Protein AF-A0A495YY89-F1 (afdb_monomer)

Mean predicted aligned error: 6.81 Å

Solvent-accessible surface area (backbone atoms only — not comparable to full-atom values): 5654 Å² total; per-residue (Å²): 139,60,74,68,56,55,54,52,51,54,53,50,51,56,48,54,44,36,53,52,20,38,53,50,33,60,71,71,51,57,61,67,60,33,22,49,35,0,37,77,49,29,72,58,24,27,52,50,29,66,69,60,75,81,73,80,65,71,84,79,59,71,93,59,55,71,68,57,51,50,52,27,52,50,36,21,44,57,44,40,63,51,50,39,29,51,39,4,46,52,19,27,53,50,40,52,54,51,50,51,54,56,63,71,76,108

Radius of gyration: 19.32 Å; Cα contacts (8 Å, |Δi|>4): 104; chains: 1; bounding box: 48×19×64 Å

Nearest PDB structures (foldseek):
  6trc-assembly1_L  TM=3.775E-01  e=8.374E+00  Thermosynechococcus vestitus BP-1
  8vu3-assembly1_l  TM=3.290E-01  e=6.645E+00  Parathermosynechococcus lividus
  6dhz-assembly1_D-2  TM=2.533E-01  e=9.960E+00  Escherichia coli

pLDDT: mean 84.8, std 8.34, range [55.41, 92.31]

Sequence (106 aa):
MDGKQERRQLLAEHHEVRVTAEQNADADVSIVGWFVAGFALNVIGILIAYIYQPSPPIARLHDWSEEYTALYRYAYKTKIQRVQPTIAMIGCLVSLTLGIIIGCMI

Foldseek 3Di:
DDVPVVVVVVVVVLVVLLVVLLVQLVVVDDLVVLLVLLQVVPVVSLVCQQVDFDFPDPVVVPPDDPVSVVSSRVSNRVNSNPRSSVSSNVSNVVNVVVCVVVVVVD

Secondary structure (DSSP, 8-state):
--HHHHHHHHHHHHHHHHHHHHHHHHHHS-HHHHHHHHHHHTHHHHHHHHH--PPPPGGG-TT--HHHHHHHHHHHHHHHHHHHHHHHHHHHHHHHHHHHHHHH--

Structure (mmCIF, N/CA/C/O backbone):
data_AF-A0A495YY89-F1
#
_entry.id   AF-A0A495YY89-F1
#
loop_
_atom_site.group_PDB
_atom_site.id
_atom_site.type_symbol
_atom_site.label_atom_id
_atom_site.label_alt_id
_atom_site.label_comp_id
_atom_site.label_asym_id
_atom_site.label_entity_id
_atom_site.label_seq_id
_atom_site.pdbx_PDB_ins_code
_atom_site.Cartn_x
_atom_site.Cartn_y
_atom_site.Cartn_z
_atom_site.occupancy
_atom_site.B_iso_or_equiv
_atom_site.auth_seq_id
_atom_site.auth_comp_id
_atom_site.auth_asym_id
_atom_site.auth_atom_id
_atom_site.pdbx_PDB_model_num
ATOM 1 N N . MET A 1 1 ? -17.819 -8.224 38.580 1.00 55.41 1 MET A N 1
ATOM 2 C CA . MET A 1 1 ? -17.302 -8.365 37.202 1.00 55.41 1 MET A CA 1
ATOM 3 C C . MET A 1 1 ? -16.504 -7.099 36.925 1.00 55.41 1 MET A C 1
ATOM 5 O O . MET A 1 1 ? -17.105 -6.058 36.753 1.00 55.41 1 MET A O 1
ATOM 9 N N . ASP A 1 2 ? -15.288 -7.009 37.458 1.00 64.19 2 ASP A N 1
ATOM 10 C CA . ASP A 1 2 ? -13.983 -7.398 36.883 1.00 64.19 2 ASP A CA 1
ATOM 11 C C . ASP A 1 2 ? -13.536 -6.533 35.686 1.00 64.19 2 ASP A C 1
ATOM 13 O O . ASP A 1 2 ? -13.527 -6.976 34.541 1.00 64.19 2 ASP A O 1
ATOM 17 N N . GLY A 1 3 ? -13.101 -5.298 35.966 1.00 80.38 3 GLY A N 1
ATOM 18 C CA . GLY A 1 3 ? -12.537 -4.376 34.967 1.00 80.38 3 GLY A CA 1
ATOM 19 C C . GLY A 1 3 ? -11.232 -4.856 34.304 1.00 80.38 3 GLY A C 1
ATOM 20 O O . GLY A 1 3 ? -10.715 -4.208 33.394 1.00 80.38 3 GLY A O 1
ATOM 21 N N . LYS A 1 4 ? -10.658 -5.996 34.718 1.00 86.81 4 LYS A N 1
ATOM 22 C CA . LYS A 1 4 ? -9.593 -6.666 33.953 1.00 86.81 4 LYS A CA 1
ATOM 23 C C . LYS A 1 4 ? -10.154 -7.371 32.718 1.00 86.81 4 LYS A C 1
ATOM 25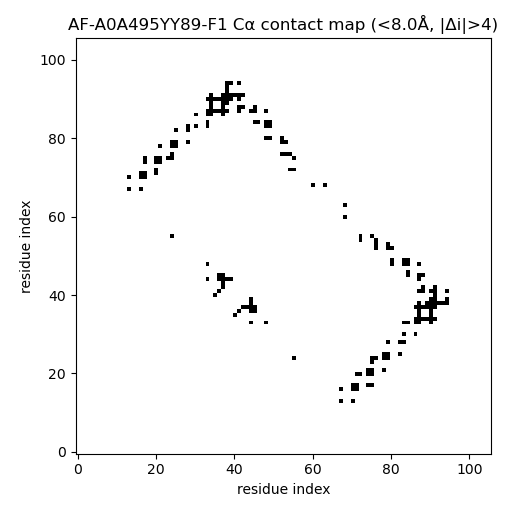 O O . LYS A 1 4 ? -9.464 -7.424 31.702 1.00 86.81 4 LYS A O 1
ATOM 30 N N . GLN A 1 5 ? -11.375 -7.890 32.807 1.00 88.31 5 GLN A N 1
ATOM 31 C CA . GLN A 1 5 ? -12.049 -8.575 31.711 1.00 88.31 5 GLN A CA 1
ATOM 32 C C . GLN A 1 5 ? -12.453 -7.589 30.610 1.00 88.31 5 GLN A C 1
ATOM 34 O O . GLN A 1 5 ? -12.177 -7.842 29.443 1.00 88.31 5 GLN A O 1
ATOM 39 N N . GLU A 1 6 ? -12.979 -6.424 30.991 1.00 87.19 6 GLU A N 1
ATOM 40 C CA . GLU A 1 6 ? -13.359 -5.352 30.061 1.00 87.19 6 GLU A CA 1
ATOM 41 C C . GLU A 1 6 ? -12.157 -4.848 29.244 1.00 87.19 6 GLU A C 1
ATOM 43 O O . GLU A 1 6 ? -12.196 -4.811 28.018 1.00 87.19 6 GLU A O 1
ATOM 48 N N . ARG A 1 7 ? -11.008 -4.593 29.890 1.00 87.19 7 ARG A N 1
ATOM 49 C CA . ARG A 1 7 ? -9.779 -4.207 29.169 1.00 87.19 7 ARG A CA 1
ATOM 50 C C . ARG A 1 7 ? -9.287 -5.270 28.194 1.00 87.19 7 ARG A C 1
ATOM 52 O O . ARG A 1 7 ? -8.728 -4.935 27.157 1.00 87.19 7 ARG A O 1
ATOM 59 N N . ARG A 1 8 ? -9.448 -6.551 28.527 1.00 90.25 8 ARG A N 1
ATOM 60 C CA . ARG A 1 8 ? -9.067 -7.647 27.625 1.00 90.25 8 ARG A CA 1
ATOM 61 C C . ARG A 1 8 ? -9.979 -7.708 26.406 1.00 90.25 8 ARG A C 1
ATOM 63 O O . ARG A 1 8 ? -9.478 -7.991 25.325 1.00 90.25 8 ARG A O 1
ATOM 70 N N . GLN A 1 9 ? -11.266 -7.416 26.583 1.00 88.00 9 GLN A N 1
ATOM 71 C CA . GLN A 1 9 ? -12.227 -7.333 25.485 1.00 88.00 9 GLN A CA 1
ATOM 72 C C . GLN A 1 9 ? -11.875 -6.176 24.545 1.00 88.00 9 GLN A C 1
ATOM 74 O O . GLN A 1 9 ? -11.686 -6.421 23.360 1.00 88.00 9 GLN A O 1
ATOM 79 N N . LEU A 1 10 ? -11.629 -4.973 25.077 1.00 86.25 10 LEU A N 1
ATOM 80 C CA . LEU A 1 10 ? -11.215 -3.812 24.274 1.00 86.25 10 LEU A CA 1
ATOM 81 C C . LEU A 1 10 ? -9.915 -4.068 23.494 1.00 86.25 10 LEU A C 1
ATOM 83 O O . LEU A 1 10 ? -9.808 -3.751 22.313 1.00 86.25 10 LEU A O 1
ATOM 87 N N . LEU A 1 11 ? -8.919 -4.689 24.135 1.00 88.81 11 LEU A N 1
ATOM 88 C CA . LEU A 1 11 ? -7.655 -5.033 23.475 1.00 88.81 11 LEU A CA 1
ATOM 89 C C . LEU A 1 11 ? -7.833 -6.065 22.353 1.00 88.81 11 LEU A C 1
ATOM 91 O O . LEU A 1 11 ? -7.170 -5.951 21.321 1.00 88.81 11 LEU A O 1
ATOM 95 N N . ALA A 1 12 ? -8.693 -7.066 22.558 1.00 88.94 12 ALA A N 1
ATOM 96 C CA . ALA A 1 12 ? -9.002 -8.060 21.535 1.00 88.94 12 ALA A CA 1
ATOM 97 C C . ALA A 1 12 ? -9.708 -7.404 20.343 1.00 88.94 12 ALA A C 1
ATOM 99 O O . ALA A 1 12 ? -9.294 -7.596 19.203 1.00 88.94 12 ALA A O 1
ATOM 100 N N . GLU A 1 13 ? -10.684 -6.542 20.612 1.00 87.50 13 GLU A N 1
ATOM 101 C CA . GLU A 1 13 ? -11.446 -5.847 19.580 1.00 87.50 13 GLU A CA 1
ATOM 102 C C . GLU A 1 13 ? -10.565 -4.895 18.759 1.00 87.50 13 GLU A C 1
ATOM 104 O O . GLU A 1 13 ? -10.566 -4.927 17.530 1.00 87.50 13 GLU A O 1
ATOM 109 N N . HIS A 1 14 ? -9.703 -4.116 19.421 1.00 88.69 14 HIS A N 1
ATOM 110 C CA . HIS A 1 14 ? -8.719 -3.267 18.743 1.00 88.69 14 HIS A CA 1
ATOM 111 C C . HIS A 1 14 ? -7.791 -4.081 17.836 1.00 88.69 14 HIS A C 1
ATOM 113 O O . HIS A 1 14 ? -7.380 -3.610 16.772 1.00 88.69 14 HIS A O 1
ATOM 119 N N . HIS A 1 15 ? -7.425 -5.295 18.252 1.00 89.06 15 HIS A N 1
ATOM 120 C CA . HIS A 1 15 ? -6.589 -6.168 17.443 1.00 89.06 15 HIS A CA 1
ATOM 121 C C . HIS A 1 15 ? -7.327 -6.649 16.189 1.00 89.06 15 HIS A C 1
ATOM 123 O O . HIS A 1 15 ? -6.778 -6.543 15.091 1.00 89.06 15 HIS A O 1
ATOM 129 N N . GLU A 1 16 ? -8.575 -7.091 16.328 1.00 89.81 16 GLU A N 1
ATOM 130 C CA . GLU A 1 16 ? -9.416 -7.533 15.210 1.00 89.81 16 GLU A CA 1
ATOM 131 C C . GLU A 1 16 ? -9.646 -6.421 14.178 1.00 89.81 16 GLU A C 1
ATOM 133 O O . GLU A 1 16 ? -9.508 -6.649 12.971 1.00 89.81 16 GLU A O 1
ATOM 138 N N . VAL A 1 17 ? -9.896 -5.191 14.641 1.00 88.88 17 VAL A N 1
ATOM 139 C CA . VAL A 1 17 ? -10.044 -4.006 13.780 1.00 88.88 17 VAL A CA 1
ATOM 140 C C . VAL A 1 17 ? -8.781 -3.769 12.957 1.00 88.88 17 VAL A C 1
ATOM 142 O O . VAL A 1 17 ? -8.857 -3.529 11.751 1.00 88.88 17 VAL A O 1
ATOM 145 N N . ARG A 1 18 ? -7.604 -3.863 13.587 1.00 90.06 18 ARG A N 1
ATOM 146 C CA . ARG A 1 18 ? -6.321 -3.683 12.897 1.00 90.06 18 ARG A CA 1
ATOM 147 C C . ARG A 1 18 ? -6.070 -4.776 11.867 1.00 90.06 18 ARG A C 1
ATOM 149 O O . ARG A 1 18 ? -5.680 -4.454 10.750 1.00 90.06 18 ARG A O 1
ATOM 156 N N . VAL A 1 19 ? -6.314 -6.039 12.213 1.00 92.00 19 VAL A N 1
ATOM 157 C CA . VAL A 1 19 ? -6.129 -7.168 11.286 1.00 92.00 19 VAL A CA 1
ATOM 158 C C . VAL A 1 19 ? -7.040 -7.015 10.069 1.00 92.00 19 VAL A C 1
ATOM 160 O O . VAL A 1 19 ? -6.571 -7.106 8.937 1.00 92.00 19 VAL A O 1
ATOM 163 N N . THR A 1 20 ? -8.313 -6.693 10.291 1.00 89.81 20 THR A N 1
ATOM 164 C CA . THR A 1 20 ? -9.288 -6.476 9.213 1.00 89.81 20 THR A CA 1
ATOM 165 C C . THR A 1 20 ? -8.887 -5.295 8.325 1.00 89.81 20 THR A C 1
ATOM 167 O O . THR A 1 20 ? -8.954 -5.380 7.098 1.00 89.81 20 THR A O 1
ATOM 170 N N . ALA A 1 21 ? -8.425 -4.194 8.927 1.00 87.69 21 ALA A N 1
ATOM 171 C CA . ALA A 1 21 ? -7.931 -3.030 8.197 1.00 87.69 21 ALA A CA 1
ATOM 172 C C . ALA A 1 21 ? -6.731 -3.371 7.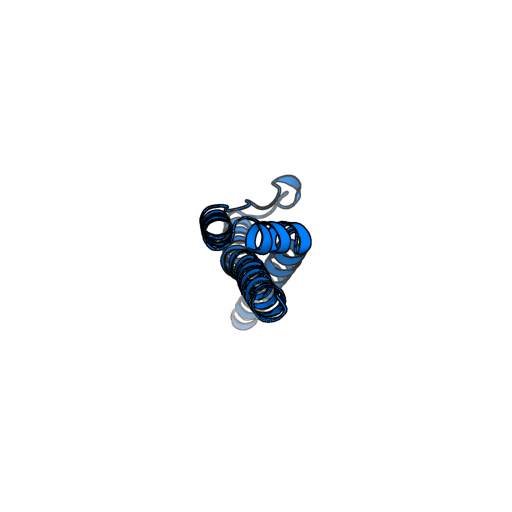309 1.00 87.69 21 ALA A C 1
ATOM 174 O O . ALA A 1 21 ? -6.677 -2.942 6.158 1.00 87.69 21 ALA A O 1
ATOM 175 N N . GLU A 1 22 ? -5.781 -4.152 7.822 1.00 90.19 22 GLU A N 1
ATOM 176 C CA . GLU A 1 22 ? -4.605 -4.574 7.064 1.00 90.19 22 GLU A CA 1
ATOM 177 C C . GLU A 1 22 ? -4.961 -5.530 5.921 1.00 90.19 22 GLU A C 1
ATOM 179 O O . GLU A 1 22 ? -4.460 -5.352 4.815 1.00 90.19 22 GLU A O 1
ATOM 184 N N . GLN A 1 23 ? -5.855 -6.493 6.151 1.00 89.75 23 GLN A N 1
ATOM 185 C CA . GLN A 1 23 ? -6.315 -7.418 5.110 1.00 89.75 23 GLN A CA 1
ATOM 186 C C . GLN A 1 23 ? -7.037 -6.689 3.976 1.00 89.75 23 GLN A C 1
ATOM 188 O O . GLN A 1 23 ? -6.781 -6.946 2.801 1.00 89.75 23 GLN A O 1
ATOM 193 N N . ASN A 1 24 ? -7.905 -5.741 4.324 1.00 87.81 24 ASN A N 1
ATOM 194 C CA . ASN A 1 24 ? -8.599 -4.923 3.338 1.00 87.81 24 ASN A CA 1
ATOM 195 C C . ASN A 1 24 ? -7.628 -4.018 2.571 1.00 87.81 24 ASN A C 1
ATOM 197 O O . ASN A 1 24 ? -7.767 -3.867 1.362 1.00 87.81 24 ASN A O 1
ATOM 201 N N . ALA A 1 25 ? -6.631 -3.448 3.251 1.00 87.06 25 ALA A N 1
ATOM 202 C CA . ALA A 1 25 ? -5.567 -2.689 2.602 1.00 87.06 25 ALA A CA 1
ATOM 203 C C . ALA A 1 25 ? -4.787 -3.546 1.599 1.00 87.06 25 ALA A C 1
ATOM 205 O O . ALA A 1 25 ? -4.541 -3.099 0.481 1.00 87.06 25 ALA A O 1
ATOM 206 N N . ASP A 1 26 ? -4.432 -4.775 1.973 1.00 86.69 26 ASP A N 1
ATOM 207 C CA . ASP A 1 26 ? -3.715 -5.699 1.093 1.00 86.69 26 ASP A CA 1
ATOM 208 C C . ASP A 1 26 ? -4.566 -6.095 -0.131 1.00 86.69 26 ASP A C 1
ATOM 210 O O . ASP A 1 26 ? -4.032 -6.202 -1.234 1.00 86.69 26 ASP A O 1
ATOM 214 N N . ALA A 1 27 ? -5.886 -6.243 0.030 1.00 86.25 27 ALA A N 1
ATOM 215 C CA . ALA A 1 27 ? -6.809 -6.541 -1.068 1.00 86.25 27 ALA A CA 1
ATOM 216 C C . ALA A 1 27 ? -7.040 -5.351 -2.018 1.00 86.25 27 ALA A C 1
ATOM 218 O O . ALA A 1 27 ? -7.194 -5.545 -3.225 1.00 86.25 27 ALA A O 1
ATOM 219 N N . ASP A 1 28 ? -7.061 -4.126 -1.490 1.00 85.94 28 ASP A N 1
ATOM 220 C CA . ASP A 1 28 ? -7.305 -2.914 -2.280 1.00 85.94 28 ASP A CA 1
ATOM 221 C C . ASP A 1 28 ? -6.044 -2.446 -3.040 1.00 85.94 28 ASP A C 1
ATOM 223 O O . ASP A 1 28 ? -6.131 -1.695 -4.016 1.00 85.94 28 ASP A O 1
ATOM 227 N N . VAL A 1 29 ? -4.847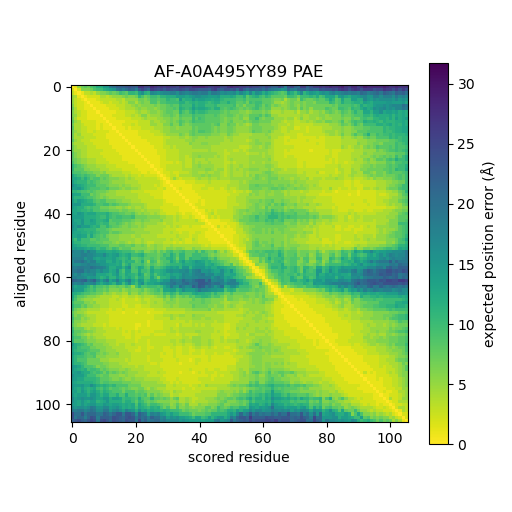 -2.880 -2.628 1.00 87.19 29 VAL A N 1
ATOM 228 C CA . VAL A 1 29 ? -3.591 -2.534 -3.306 1.00 87.19 29 VAL A CA 1
ATOM 229 C C . VAL A 1 29 ? -3.406 -3.372 -4.575 1.00 87.19 29 VAL A C 1
ATOM 231 O O . VAL A 1 29 ? -3.143 -4.571 -4.533 1.00 87.19 29 VAL A O 1
ATOM 234 N N . SER A 1 30 ? -3.423 -2.718 -5.743 1.00 89.25 30 SER A N 1
ATOM 235 C CA . SER A 1 30 ? -3.095 -3.384 -7.009 1.00 89.25 30 SER A CA 1
ATOM 236 C C . SER A 1 30 ? -1.588 -3.654 -7.120 1.00 89.25 30 SER A C 1
ATOM 238 O O . SER A 1 30 ? -0.829 -2.802 -7.592 1.00 89.25 30 SER A O 1
ATOM 240 N N . ILE A 1 31 ? -1.141 -4.847 -6.719 1.00 88.38 31 ILE A N 1
ATOM 241 C CA . ILE A 1 31 ? 0.275 -5.255 -6.796 1.00 88.38 31 ILE A CA 1
ATOM 242 C C . ILE A 1 31 ? 0.823 -5.060 -8.215 1.00 88.38 31 ILE A C 1
ATOM 244 O O . ILE A 1 31 ? 1.848 -4.412 -8.409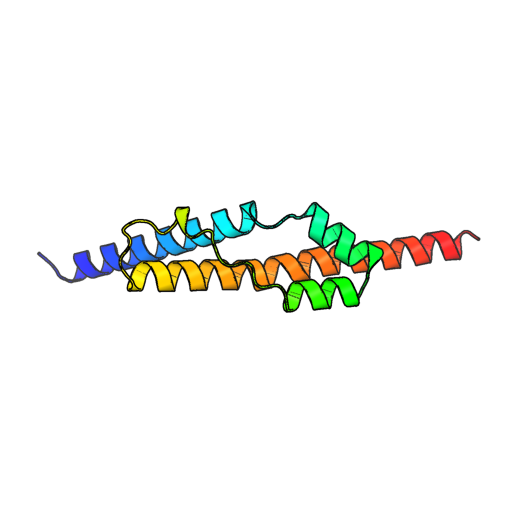 1.00 88.38 31 ILE A O 1
ATOM 248 N N . VAL A 1 32 ? 0.100 -5.557 -9.221 1.00 89.69 32 VAL A N 1
ATOM 249 C CA . VAL A 1 32 ? 0.503 -5.449 -10.631 1.00 89.69 32 VAL A CA 1
ATOM 250 C C . VAL A 1 32 ? 0.593 -3.987 -11.074 1.00 89.69 32 VAL A C 1
ATOM 252 O O . VAL A 1 32 ? 1.564 -3.604 -11.718 1.00 89.69 32 VAL A O 1
ATOM 255 N N . GLY A 1 33 ? -0.377 -3.153 -10.689 1.00 90.69 33 GLY A N 1
ATOM 256 C CA . GLY A 1 33 ? -0.392 -1.736 -11.056 1.00 90.69 33 GLY A CA 1
ATOM 257 C C . GLY A 1 33 ? 0.814 -0.977 -10.502 1.00 90.69 33 GLY A C 1
ATOM 258 O O . GLY A 1 33 ? 1.499 -0.283 -11.250 1.00 90.69 33 GLY A O 1
ATOM 259 N N . TRP A 1 34 ? 1.133 -1.162 -9.218 1.00 90.56 34 TRP A N 1
ATOM 260 C CA . TRP A 1 34 ? 2.282 -0.502 -8.590 1.00 90.56 34 TRP A CA 1
ATOM 261 C C . TRP A 1 34 ? 3.619 -1.063 -9.065 1.00 90.56 34 TRP A C 1
ATOM 263 O O . TRP A 1 34 ? 4.578 -0.306 -9.201 1.00 90.56 34 TRP A O 1
ATOM 273 N N . PHE A 1 35 ? 3.675 -2.356 -9.390 1.00 91.44 35 PHE A N 1
ATOM 274 C CA . PHE A 1 35 ? 4.852 -2.960 -10.004 1.00 91.44 35 PHE A CA 1
ATOM 275 C C . PHE A 1 35 ? 5.129 -2.337 -11.375 1.00 91.44 35 PHE A C 1
ATOM 277 O O . PHE A 1 35 ? 6.244 -1.890 -11.627 1.00 91.44 35 PHE A O 1
ATOM 284 N N . VAL A 1 36 ? 4.110 -2.241 -12.236 1.00 91.31 36 VAL A N 1
ATOM 285 C CA . VAL A 1 36 ? 4.226 -1.611 -13.561 1.00 91.31 36 VAL A CA 1
ATOM 286 C C . VAL A 1 36 ? 4.576 -0.132 -13.434 1.00 91.31 36 VAL A C 1
ATOM 288 O O . VAL A 1 36 ? 5.438 0.348 -14.167 1.00 91.31 36 VAL A O 1
ATOM 291 N N . ALA A 1 37 ? 3.969 0.585 -12.485 1.00 90.38 37 ALA A N 1
ATOM 292 C CA . ALA A 1 37 ? 4.310 1.979 -12.219 1.00 90.38 37 ALA A CA 1
ATOM 293 C C . ALA A 1 37 ? 5.795 2.128 -11.852 1.00 90.38 37 ALA A C 1
ATOM 295 O O . ALA A 1 37 ? 6.484 2.978 -12.409 1.00 90.38 37 ALA A O 1
ATOM 296 N N . GLY A 1 38 ? 6.307 1.266 -10.972 1.00 86.75 38 GLY A N 1
ATOM 297 C CA . GLY A 1 38 ? 7.724 1.207 -10.625 1.00 86.75 38 GLY A CA 1
ATOM 298 C C . GLY A 1 38 ? 8.634 0.837 -11.796 1.00 86.75 38 GLY A C 1
ATOM 299 O O . GLY A 1 38 ? 9.672 1.456 -11.987 1.00 86.75 38 GLY A O 1
ATOM 300 N N . PHE A 1 39 ? 8.236 -0.140 -12.607 1.00 90.62 39 PHE A N 1
ATOM 301 C CA . PHE A 1 39 ? 9.010 -0.627 -13.748 1.00 90.62 39 PHE A CA 1
ATOM 302 C C . PHE A 1 39 ? 9.103 0.401 -14.887 1.00 90.62 39 PHE A C 1
ATOM 304 O O . PHE A 1 39 ? 10.182 0.648 -15.420 1.00 90.62 39 PHE A O 1
ATOM 311 N N . ALA A 1 40 ? 7.981 1.022 -15.257 1.00 90.12 40 ALA A N 1
ATOM 312 C CA . ALA A 1 40 ? 7.908 1.937 -16.394 1.00 90.12 40 ALA A CA 1
ATOM 313 C C . ALA A 1 40 ? 8.326 3.371 -16.035 1.00 90.12 40 ALA A C 1
ATOM 315 O O . ALA A 1 40 ? 8.972 4.045 -16.835 1.00 90.12 40 ALA A O 1
ATOM 316 N N . LEU A 1 41 ? 7.966 3.848 -14.837 1.00 89.94 41 LEU A N 1
ATOM 317 C CA . LEU A 1 41 ? 8.227 5.225 -14.401 1.00 89.94 41 LEU A CA 1
ATOM 318 C C . LEU A 1 41 ? 9.437 5.336 -13.457 1.00 89.94 41 LEU A C 1
ATOM 320 O O . LEU A 1 41 ? 9.811 6.447 -13.074 1.00 89.94 41 LEU A O 1
ATOM 324 N N . ASN A 1 42 ? 10.065 4.216 -13.079 1.00 89.44 42 ASN A N 1
ATOM 325 C CA . ASN A 1 42 ? 11.214 4.156 -12.170 1.00 89.44 42 ASN A CA 1
ATOM 326 C C . ASN A 1 42 ? 10.959 4.956 -10.877 1.00 89.44 42 ASN A C 1
ATOM 328 O O . ASN A 1 42 ? 9.954 4.761 -10.190 1.00 89.44 42 ASN A O 1
ATOM 332 N N . VAL A 1 43 ? 11.849 5.899 -10.551 1.00 87.56 43 VAL A N 1
ATOM 333 C CA . VAL A 1 43 ? 11.778 6.736 -9.341 1.00 87.56 43 VAL A CA 1
ATOM 334 C C . VAL A 1 43 ? 10.474 7.541 -9.265 1.00 87.56 43 VAL A C 1
ATOM 336 O O . VAL A 1 43 ? 9.939 7.733 -8.175 1.00 87.56 43 VAL A O 1
ATOM 339 N N . ILE A 1 44 ? 9.914 7.961 -10.406 1.00 89.00 44 ILE A N 1
ATOM 340 C CA . ILE A 1 44 ? 8.647 8.707 -10.444 1.00 89.00 44 ILE A CA 1
ATOM 341 C C . ILE A 1 44 ? 7.490 7.813 -9.977 1.00 89.00 44 ILE A C 1
ATOM 343 O O . ILE A 1 44 ? 6.634 8.264 -9.218 1.00 89.00 44 ILE A O 1
ATOM 347 N N . GLY A 1 45 ? 7.494 6.529 -10.353 1.00 83.56 45 GLY A N 1
ATOM 348 C CA . GLY A 1 45 ? 6.500 5.555 -9.895 1.00 83.56 45 GLY A CA 1
ATOM 349 C C . GLY A 1 45 ? 6.533 5.353 -8.378 1.00 83.56 45 GLY A C 1
ATOM 350 O O . GLY A 1 45 ? 5.484 5.272 -7.740 1.00 83.56 45 GLY A O 1
ATOM 351 N N . ILE A 1 46 ? 7.732 5.362 -7.786 1.00 87.31 46 ILE A N 1
ATOM 352 C CA . ILE A 1 46 ? 7.918 5.291 -6.329 1.00 87.31 46 ILE A CA 1
ATOM 353 C C . ILE A 1 46 ? 7.376 6.556 -5.653 1.00 87.31 46 ILE A C 1
ATOM 355 O O . ILE A 1 46 ? 6.672 6.464 -4.649 1.00 87.31 46 ILE A O 1
ATOM 359 N N . LEU A 1 47 ? 7.658 7.741 -6.203 1.00 89.56 47 LEU A N 1
ATOM 360 C CA . LEU A 1 47 ? 7.177 9.003 -5.638 1.00 89.56 47 LEU A CA 1
ATOM 361 C C . LEU A 1 47 ? 5.644 9.085 -5.651 1.00 89.56 47 LEU A C 1
ATOM 363 O O . LEU A 1 47 ? 5.040 9.478 -4.653 1.00 89.56 47 LEU A O 1
ATOM 367 N N . ILE A 1 48 ? 5.009 8.660 -6.747 1.00 88.56 48 ILE A N 1
ATOM 368 C CA . ILE A 1 48 ? 3.544 8.598 -6.843 1.00 88.56 48 ILE A CA 1
ATOM 369 C C . ILE A 1 48 ? 2.982 7.645 -5.781 1.00 88.56 48 ILE A C 1
ATOM 371 O O . ILE A 1 48 ? 2.012 7.999 -5.115 1.00 88.56 48 ILE A O 1
ATOM 375 N N . ALA A 1 49 ? 3.619 6.493 -5.558 1.00 86.75 49 ALA A N 1
ATOM 376 C CA . ALA A 1 49 ? 3.212 5.534 -4.529 1.00 86.75 49 ALA A CA 1
ATOM 377 C C . ALA A 1 49 ? 3.317 6.085 -3.091 1.00 86.75 49 ALA A C 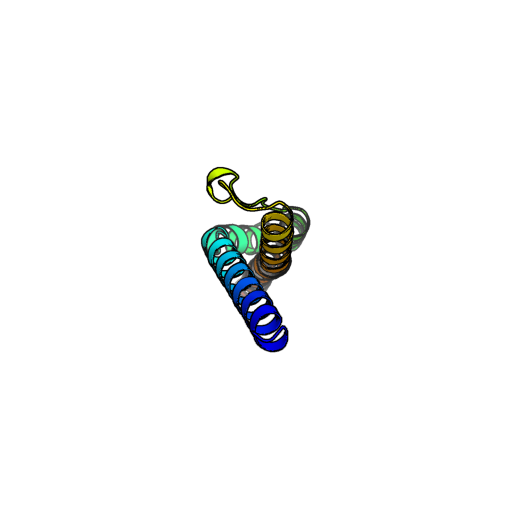1
ATOM 379 O O . ALA A 1 49 ? 2.580 5.650 -2.212 1.00 86.75 49 ALA A O 1
ATOM 380 N N . TYR A 1 50 ? 4.207 7.050 -2.834 1.00 85.38 50 TYR A N 1
ATOM 381 C CA . TYR A 1 50 ? 4.294 7.729 -1.534 1.00 85.38 50 TYR A CA 1
ATOM 382 C C . TYR A 1 50 ? 3.221 8.807 -1.341 1.00 85.38 50 TYR A C 1
ATOM 384 O O . TYR A 1 50 ? 2.743 9.017 -0.223 1.00 85.38 50 TYR A O 1
ATOM 392 N N . ILE A 1 51 ? 2.868 9.521 -2.412 1.00 87.56 51 ILE A N 1
ATOM 393 C CA . ILE A 1 51 ? 1.908 10.632 -2.359 1.00 87.56 51 ILE A CA 1
ATOM 394 C C . ILE A 1 51 ? 0.467 10.111 -2.396 1.00 87.56 51 ILE A C 1
ATOM 396 O O . ILE A 1 51 ? -0.412 10.669 -1.737 1.00 87.56 51 ILE A O 1
ATOM 400 N N . TYR A 1 52 ? 0.215 9.038 -3.145 1.00 82.94 52 TYR A N 1
ATOM 401 C CA . TYR A 1 52 ? -1.114 8.466 -3.292 1.00 82.94 52 TYR A CA 1
ATOM 402 C C . TYR A 1 52 ? -1.561 7.774 -1.998 1.00 82.94 52 TYR A C 1
ATOM 404 O O . TYR A 1 52 ? -1.030 6.746 -1.592 1.00 82.94 52 TYR A O 1
ATOM 412 N N . GLN A 1 53 ? -2.564 8.350 -1.337 1.00 75.56 53 GLN A N 1
ATOM 413 C CA . GLN A 1 53 ? -3.149 7.809 -0.111 1.00 75.56 53 GLN A CA 1
ATOM 414 C C . GLN A 1 53 ? -4.576 7.348 -0.406 1.00 75.56 53 GLN A C 1
ATOM 416 O O . GLN A 1 53 ? -5.494 8.171 -0.365 1.00 75.56 53 GLN A O 1
ATOM 421 N N . PRO A 1 54 ? -4.806 6.061 -0.712 1.00 69.69 54 PRO A N 1
ATOM 422 C CA . PRO A 1 54 ? -6.164 5.568 -0.853 1.00 69.69 54 PRO A CA 1
ATOM 423 C C . PRO A 1 54 ? -6.848 5.603 0.516 1.00 69.69 54 PRO A C 1
ATOM 425 O O . PRO A 1 54 ? -6.326 5.113 1.519 1.00 69.69 54 PRO A O 1
ATOM 428 N N . SER A 1 55 ? -8.022 6.221 0.550 1.00 68.88 55 SER A N 1
ATOM 429 C CA . SER A 1 55 ? -8.918 6.181 1.701 1.0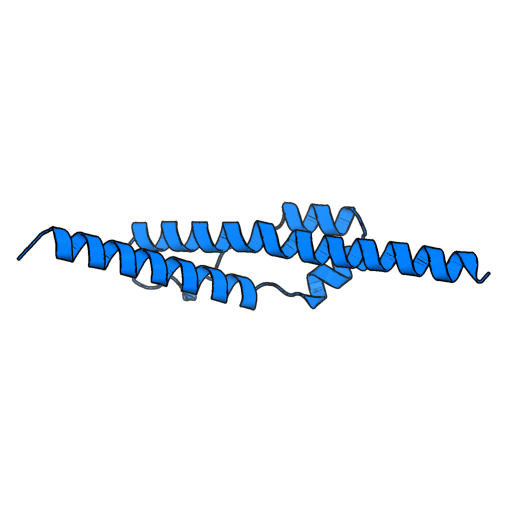0 68.88 55 SER A CA 1
ATOM 430 C C . SER A 1 55 ? -9.772 4.912 1.617 1.00 68.88 55 SER A C 1
ATOM 432 O O . SER A 1 55 ? -10.196 4.561 0.511 1.00 68.88 55 SER A O 1
ATOM 434 N N . PRO A 1 56 ? -10.041 4.211 2.732 1.00 71.06 56 PRO A N 1
ATOM 435 C CA . PRO A 1 56 ? -10.900 3.035 2.702 1.00 71.06 56 PRO A CA 1
ATOM 436 C C . PRO A 1 56 ? -12.322 3.399 2.223 1.00 71.06 56 PRO A C 1
ATOM 438 O O . PRO A 1 56 ? -12.817 4.483 2.556 1.00 71.06 56 PRO A O 1
ATOM 441 N N . PRO A 1 57 ? -13.012 2.516 1.472 1.00 66.44 57 PRO A N 1
ATOM 442 C CA . PRO A 1 57 ? -14.356 2.789 0.967 1.00 66.44 57 PRO A CA 1
ATOM 443 C C . PRO A 1 57 ? -15.349 3.032 2.109 1.00 66.44 57 PRO A C 1
ATOM 445 O O . PRO A 1 57 ? -15.497 2.184 2.989 1.00 66.44 57 PRO A O 1
ATOM 448 N N . ILE A 1 58 ? -16.073 4.158 2.063 1.00 62.75 58 ILE A N 1
ATOM 449 C CA . ILE A 1 58 ? -17.039 4.591 3.099 1.00 62.75 58 ILE A CA 1
ATOM 450 C C . ILE A 1 58 ? -18.107 3.516 3.368 1.00 62.75 58 ILE A C 1
ATOM 452 O O . ILE A 1 58 ? -18.549 3.351 4.500 1.00 62.75 58 ILE A O 1
ATOM 456 N N . ALA A 1 59 ? -18.449 2.714 2.356 1.00 61.06 59 ALA A N 1
ATOM 457 C CA . ALA A 1 59 ? -19.394 1.604 2.467 1.00 61.06 59 ALA A CA 1
ATOM 458 C C . ALA A 1 59 ? -18.994 0.527 3.497 1.00 61.06 59 ALA A C 1
ATOM 460 O O . ALA A 1 59 ? -19.865 -0.183 3.988 1.00 61.06 59 ALA A O 1
ATOM 461 N N . ARG A 1 60 ? -17.702 0.398 3.842 1.00 66.06 60 ARG A N 1
ATOM 462 C CA . ARG A 1 60 ? -17.217 -0.574 4.842 1.00 66.06 60 ARG A CA 1
ATOM 463 C C . ARG A 1 60 ? -17.222 -0.034 6.279 1.00 66.06 60 ARG A C 1
ATOM 465 O O . ARG A 1 60 ? -16.907 -0.783 7.190 1.00 66.06 60 ARG A O 1
ATOM 472 N N . LEU A 1 61 ? -17.550 1.245 6.480 1.00 68.19 61 LEU A N 1
ATOM 473 C CA . LEU A 1 61 ? -17.508 1.940 7.778 1.00 68.19 61 LEU A CA 1
ATOM 474 C C . LEU A 1 61 ? -18.899 2.107 8.416 1.00 68.19 61 LEU A C 1
ATOM 476 O O . LEU A 1 61 ? -19.091 2.968 9.272 1.00 68.19 61 LEU A O 1
ATOM 480 N N . HIS A 1 62 ? -19.893 1.346 7.957 1.00 57.94 62 HIS A N 1
ATOM 481 C CA . HIS A 1 62 ? -21.274 1.536 8.381 1.00 57.94 62 HIS A CA 1
ATOM 482 C C . HIS A 1 62 ? -21.473 1.122 9.851 1.00 57.94 62 HIS A C 1
ATOM 484 O O . HIS A 1 62 ? -21.104 0.021 10.245 1.00 57.94 62 HIS A O 1
ATOM 490 N N . ASP A 1 63 ? -22.098 2.017 10.620 1.00 65.19 63 ASP A N 1
ATOM 491 C CA . ASP A 1 63 ? -22.525 1.862 12.023 1.00 65.19 63 ASP A CA 1
ATOM 492 C C . ASP A 1 63 ? -21.420 1.639 13.077 1.00 65.19 63 ASP A C 1
ATOM 494 O O . ASP A 1 63 ? -21.684 1.202 14.194 1.00 65.19 63 ASP A O 1
ATOM 498 N N . TRP A 1 64 ? -20.163 1.950 12.751 1.00 72.38 64 TRP A N 1
ATOM 499 C CA . TRP A 1 64 ? -19.074 1.909 13.731 1.00 72.38 64 TRP A CA 1
ATOM 500 C C . TRP A 1 64 ? -18.984 3.216 14.512 1.00 72.38 64 TRP A C 1
ATOM 502 O O . TRP A 1 64 ? -19.206 4.297 13.963 1.00 72.38 64 TRP A O 1
ATOM 512 N N . SER A 1 65 ? -18.589 3.137 15.784 1.00 81.50 65 SER A N 1
ATOM 513 C CA . SER A 1 65 ? -18.311 4.346 16.558 1.00 81.50 65 SER A CA 1
ATOM 514 C C . SER A 1 65 ? -17.100 5.102 15.980 1.00 81.50 65 SER A C 1
ATOM 516 O O . SER A 1 65 ? -16.265 4.545 15.251 1.00 81.50 65 SER A O 1
ATOM 518 N N . GLU A 1 66 ? -17.004 6.401 16.279 1.00 79.81 66 GLU A N 1
ATOM 519 C CA . GLU A 1 66 ? -15.945 7.264 15.733 1.00 79.81 66 GLU A CA 1
ATOM 520 C C . GLU A 1 66 ? -14.535 6.760 16.084 1.00 79.81 66 GLU A C 1
ATOM 522 O O . GLU A 1 66 ? -13.629 6.823 15.249 1.00 79.81 66 GLU A O 1
ATOM 527 N N . GLU A 1 67 ? -14.364 6.195 17.283 1.00 82.19 67 GLU A N 1
ATOM 528 C CA . GLU A 1 67 ? -13.089 5.649 17.760 1.00 82.19 67 GLU A CA 1
ATOM 529 C C . GLU A 1 67 ? -12.633 4.443 16.922 1.00 82.19 67 GLU A C 1
ATOM 531 O O . GLU A 1 67 ? -11.486 4.390 16.466 1.00 82.19 67 GLU A O 1
ATOM 536 N N . TYR A 1 68 ? -13.551 3.524 16.610 1.00 81.50 68 TYR A N 1
ATOM 537 C CA . TYR A 1 68 ? -13.269 2.338 15.792 1.00 81.50 68 TYR A CA 1
ATOM 538 C C . TYR A 1 68 ? -12.926 2.716 14.359 1.00 81.50 68 TYR A C 1
ATOM 540 O O . TYR A 1 68 ? -11.976 2.200 13.766 1.00 81.50 68 TYR A O 1
ATOM 548 N N . THR A 1 69 ? -13.663 3.681 13.816 1.00 84.38 69 THR A N 1
ATOM 549 C CA . THR A 1 69 ? -13.417 4.229 12.484 1.00 84.38 69 THR A CA 1
ATOM 550 C C . THR A 1 69 ? -12.037 4.881 12.386 1.00 84.38 69 THR A C 1
ATOM 552 O O . THR A 1 69 ? -11.323 4.683 11.396 1.00 84.38 69 THR A O 1
ATOM 555 N N . ALA A 1 70 ? -11.634 5.650 13.400 1.00 85.62 70 ALA A N 1
ATOM 556 C CA . ALA A 1 70 ? -10.325 6.292 13.435 1.00 85.62 70 ALA A CA 1
ATOM 557 C C . ALA A 1 70 ? -9.191 5.258 13.494 1.00 85.62 70 ALA A C 1
ATOM 559 O O . ALA A 1 70 ? -8.245 5.343 12.703 1.00 85.62 70 ALA A O 1
ATOM 560 N N . LEU A 1 71 ? -9.315 4.251 14.367 1.00 87.88 71 LEU A N 1
ATOM 561 C CA . LEU A 1 71 ? -8.328 3.179 14.502 1.00 87.88 71 LEU A CA 1
ATOM 562 C C . LEU A 1 71 ? -8.186 2.378 13.202 1.00 87.88 71 LEU A C 1
ATOM 564 O O . LEU A 1 71 ? -7.070 2.146 12.729 1.00 87.88 71 LEU A O 1
ATOM 568 N N . TYR A 1 72 ? -9.315 2.018 12.589 1.00 87.75 72 TYR A N 1
ATOM 569 C CA . TYR A 1 72 ? -9.350 1.312 11.314 1.00 87.75 72 TYR A CA 1
ATOM 570 C C . TYR A 1 72 ? -8.662 2.115 10.203 1.00 87.75 72 TYR A C 1
ATOM 572 O O . TYR A 1 72 ? -7.764 1.608 9.527 1.00 87.75 72 TYR A O 1
ATOM 580 N N . ARG A 1 73 ? -9.031 3.394 10.029 1.00 87.38 73 ARG A N 1
ATOM 581 C CA . ARG A 1 73 ? -8.436 4.272 9.005 1.00 87.38 73 ARG A CA 1
ATOM 582 C C . ARG A 1 73 ? -6.933 4.428 9.199 1.00 87.38 73 ARG A C 1
ATOM 584 O O . ARG A 1 73 ? -6.190 4.402 8.219 1.00 87.38 73 ARG A O 1
ATOM 591 N N . TYR A 1 74 ? -6.486 4.577 10.444 1.00 88.44 74 TYR A N 1
ATOM 592 C CA . TYR A 1 74 ? -5.070 4.691 10.768 1.00 88.44 74 TYR A CA 1
ATOM 593 C C . TYR A 1 74 ? -4.294 3.422 10.393 1.00 88.44 74 TYR A C 1
ATOM 595 O O . TYR A 1 74 ? -3.271 3.508 9.707 1.00 88.44 74 TYR A O 1
ATOM 603 N N . ALA A 1 75 ? -4.793 2.246 10.786 1.00 89.38 75 ALA A N 1
ATOM 604 C CA . ALA A 1 75 ? -4.160 0.966 10.477 1.00 89.38 75 ALA A CA 1
ATOM 605 C C . ALA A 1 75 ? -4.111 0.705 8.962 1.00 89.38 75 ALA A C 1
ATOM 607 O O . ALA A 1 75 ? -3.047 0.400 8.421 1.00 89.38 75 ALA A O 1
ATOM 608 N N . TYR A 1 76 ? -5.231 0.932 8.269 1.00 89.12 76 TYR A N 1
ATOM 609 C CA . TYR A 1 76 ? -5.345 0.800 6.817 1.00 89.12 76 TYR A CA 1
ATOM 610 C C . TYR A 1 76 ? -4.337 1.703 6.089 1.00 89.12 76 TYR A C 1
ATOM 612 O O . TYR A 1 76 ? -3.537 1.241 5.275 1.00 89.12 76 TYR A O 1
ATOM 620 N N . LYS A 1 77 ? -4.307 2.996 6.437 1.00 87.81 77 LYS A N 1
ATOM 621 C CA . LYS A 1 77 ? -3.388 3.974 5.838 1.00 87.81 77 LYS A CA 1
ATOM 622 C C . LYS A 1 77 ? -1.927 3.583 6.047 1.00 87.81 77 LYS A C 1
ATOM 624 O O . LYS A 1 77 ? -1.136 3.623 5.106 1.00 87.81 77 LYS A O 1
ATOM 629 N N . THR A 1 78 ? -1.580 3.196 7.271 1.00 89.19 78 THR A N 1
ATOM 630 C CA . THR A 1 78 ? -0.210 2.823 7.642 1.00 89.19 78 THR A CA 1
ATOM 631 C C . THR A 1 78 ? 0.277 1.622 6.836 1.00 89.19 78 THR A C 1
ATOM 633 O O . THR A 1 78 ? 1.412 1.608 6.359 1.00 89.19 78 THR A O 1
ATOM 636 N N . LYS A 1 79 ? -0.591 0.625 6.635 1.00 89.38 79 LYS A N 1
ATOM 637 C CA . LYS A 1 79 ? -0.278 -0.556 5.831 1.00 89.38 79 LYS A CA 1
ATOM 638 C C . LYS A 1 79 ? 0.007 -0.182 4.378 1.00 89.38 79 LYS A C 1
ATOM 640 O O . LYS A 1 79 ? 1.049 -0.550 3.838 1.00 89.38 79 LYS A O 1
ATOM 645 N N . ILE A 1 80 ? -0.867 0.608 3.762 1.00 87.19 80 ILE A N 1
ATOM 646 C CA . ILE A 1 80 ? -0.742 0.963 2.346 1.00 87.19 80 ILE A CA 1
ATOM 647 C C . ILE A 1 80 ? 0.496 1.808 2.059 1.00 87.19 80 ILE A C 1
ATOM 649 O O . ILE A 1 80 ? 1.208 1.527 1.093 1.00 87.19 80 ILE A O 1
ATOM 653 N N . GLN A 1 81 ? 0.797 2.779 2.925 1.00 88.06 81 GLN A N 1
ATOM 654 C CA . GLN A 1 81 ? 2.000 3.611 2.815 1.00 88.06 81 GLN A CA 1
ATOM 655 C C . GLN A 1 81 ? 3.298 2.803 2.866 1.00 88.06 81 GLN A C 1
ATOM 657 O O . GLN A 1 81 ? 4.350 3.295 2.468 1.00 88.06 81 GLN A O 1
ATOM 662 N N . ARG A 1 82 ? 3.242 1.561 3.349 1.00 87.69 82 ARG A N 1
ATOM 663 C CA . ARG A 1 82 ? 4.374 0.643 3.331 1.00 87.69 82 ARG A CA 1
ATOM 664 C C . ARG A 1 82 ? 4.375 -0.237 2.083 1.00 87.69 82 ARG A C 1
ATOM 666 O O . ARG A 1 82 ? 5.424 -0.421 1.471 1.00 87.69 82 ARG A O 1
ATOM 673 N N . VAL A 1 83 ? 3.223 -0.790 1.706 1.00 89.19 83 VAL A N 1
ATOM 674 C CA . VAL A 1 83 ? 3.129 -1.799 0.638 1.00 89.19 83 VAL A CA 1
ATOM 675 C C . VAL A 1 83 ? 3.317 -1.184 -0.754 1.00 89.19 83 VAL A C 1
ATOM 677 O O . VAL A 1 83 ? 4.137 -1.684 -1.523 1.00 89.19 83 VAL A O 1
ATOM 680 N N . GLN A 1 84 ? 2.637 -0.079 -1.076 1.00 89.12 84 GLN A N 1
ATOM 681 C CA . GLN A 1 84 ? 2.698 0.541 -2.411 1.00 89.12 84 GLN A CA 1
ATOM 682 C C . GLN A 1 84 ? 4.118 0.947 -2.843 1.00 89.12 84 GLN A C 1
ATOM 684 O O . GLN A 1 84 ? 4.553 0.502 -3.911 1.00 89.12 84 GLN A O 1
ATOM 689 N N . PRO A 1 85 ? 4.888 1.722 -2.047 1.00 87.88 85 PRO A N 1
ATOM 690 C CA . PRO A 1 85 ? 6.237 2.106 -2.451 1.00 87.88 85 PRO A CA 1
ATOM 691 C C . PRO A 1 85 ? 7.194 0.916 -2.477 1.00 87.88 85 PRO A C 1
ATOM 693 O O . PRO A 1 85 ? 8.104 0.903 -3.299 1.00 87.88 85 PRO A O 1
ATOM 696 N N . THR A 1 86 ? 6.980 -0.108 -1.642 1.00 89.25 86 THR A N 1
ATOM 697 C CA . THR A 1 86 ? 7.796 -1.332 -1.673 1.00 89.25 86 THR A CA 1
ATOM 698 C C . THR A 1 86 ? 7.622 -2.065 -3.002 1.00 89.25 86 THR A C 1
ATOM 700 O O . THR A 1 86 ? 8.607 -2.432 -3.637 1.00 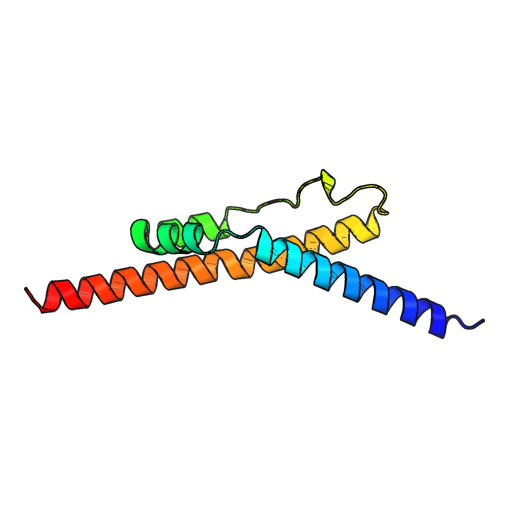89.25 86 THR A O 1
ATOM 703 N N . ILE A 1 87 ? 6.384 -2.232 -3.472 1.00 91.56 87 ILE A N 1
ATOM 704 C CA . ILE A 1 87 ? 6.105 -2.899 -4.751 1.00 91.56 87 ILE A CA 1
ATOM 705 C C . ILE A 1 87 ? 6.624 -2.064 -5.931 1.00 91.56 87 ILE A C 1
ATOM 707 O O . ILE A 1 87 ? 7.245 -2.613 -6.843 1.00 91.56 87 ILE A O 1
ATOM 711 N N . ALA A 1 88 ? 6.436 -0.741 -5.900 1.00 89.88 88 ALA A N 1
ATOM 712 C CA . ALA A 1 88 ? 6.990 0.155 -6.916 1.00 89.88 88 ALA A CA 1
ATOM 713 C C . ALA A 1 88 ? 8.530 0.125 -6.938 1.00 89.88 88 ALA A C 1
ATOM 715 O O . ALA A 1 88 ? 9.146 0.122 -8.003 1.00 89.88 88 ALA A O 1
ATOM 716 N N . MET A 1 89 ? 9.173 0.035 -5.774 1.00 91.56 89 MET A N 1
ATOM 717 C CA . MET A 1 89 ? 10.625 -0.103 -5.674 1.00 91.56 89 MET A CA 1
ATOM 718 C C . MET A 1 89 ? 11.113 -1.424 -6.273 1.00 91.56 89 MET A C 1
ATOM 720 O O . MET A 1 89 ? 12.104 -1.424 -7.000 1.00 91.56 89 MET A O 1
ATOM 724 N N . ILE A 1 90 ? 10.399 -2.529 -6.036 1.00 92.25 90 ILE A N 1
ATOM 725 C CA . ILE A 1 90 ? 10.696 -3.820 -6.672 1.00 92.25 90 ILE A CA 1
ATOM 726 C C . ILE A 1 90 ? 10.610 -3.692 -8.199 1.00 92.25 90 ILE A C 1
ATOM 728 O O . ILE A 1 90 ? 11.531 -4.117 -8.891 1.00 92.25 90 ILE A O 1
ATOM 732 N N . GLY A 1 91 ? 9.561 -3.052 -8.730 1.00 86.12 91 GLY A N 1
ATOM 733 C CA . GLY A 1 91 ? 9.428 -2.797 -10.170 1.00 86.12 91 GLY A CA 1
ATOM 734 C C . GLY A 1 91 ? 10.606 -2.009 -10.756 1.00 86.12 91 GLY A C 1
ATOM 735 O O . GLY A 1 91 ? 11.148 -2.395 -11.789 1.00 86.12 91 GLY A O 1
ATOM 736 N N . CYS A 1 92 ? 11.050 -0.958 -10.061 1.00 91.62 92 CYS A N 1
ATOM 737 C CA . CYS A 1 92 ? 12.199 -0.131 -10.451 1.00 91.62 92 CYS A CA 1
ATOM 738 C C . CYS A 1 92 ? 13.532 -0.910 -10.423 1.00 91.62 92 CYS A C 1
ATOM 740 O O . CYS A 1 92 ? 14.380 -0.766 -11.299 1.00 91.62 92 CYS A O 1
ATOM 742 N N . LEU A 1 93 ? 13.740 -1.788 -9.438 1.00 92.06 93 LEU A N 1
ATOM 743 C CA . LEU A 1 93 ? 14.937 -2.639 -9.406 1.00 92.06 93 LEU A CA 1
ATOM 744 C C . LEU A 1 93 ? 14.942 -3.652 -10.559 1.00 92.06 93 LEU A C 1
ATOM 746 O O . LEU A 1 93 ? 15.987 -3.923 -11.156 1.00 92.06 93 LEU A O 1
ATOM 750 N N . VAL A 1 94 ? 13.773 -4.193 -10.900 1.00 92.31 94 VAL A N 1
ATOM 751 C CA . VAL A 1 94 ? 13.619 -5.123 -12.023 1.00 92.31 94 VAL A CA 1
ATOM 752 C C . VAL A 1 94 ? 13.877 -4.426 -13.364 1.00 92.31 94 VAL A C 1
ATOM 754 O O . VAL A 1 94 ? 14.582 -4.984 -14.201 1.00 92.31 94 VAL A O 1
ATOM 757 N N . SER A 1 95 ? 13.387 -3.199 -13.575 1.00 89.12 95 SER A N 1
ATOM 758 C CA . SER A 1 95 ? 13.666 -2.446 -14.811 1.00 89.12 95 SER A CA 1
ATOM 759 C C . SER A 1 95 ? 15.156 -2.138 -14.974 1.00 89.12 95 SER A C 1
ATOM 761 O O . SER A 1 95 ? 15.705 -2.337 -16.058 1.00 89.12 95 SER A O 1
ATOM 763 N N . LEU A 1 96 ? 15.836 -1.720 -13.900 1.00 89.44 96 LEU A N 1
ATOM 764 C CA . LEU A 1 96 ? 17.273 -1.435 -13.923 1.00 89.44 96 LEU A CA 1
ATOM 765 C C . LEU A 1 96 ? 18.102 -2.683 -14.241 1.00 89.44 96 LEU A C 1
ATOM 767 O O . LEU A 1 96 ? 18.986 -2.638 -15.094 1.00 89.44 96 LEU A O 1
ATOM 771 N N . THR A 1 97 ? 17.807 -3.804 -13.581 1.00 89.62 97 THR A N 1
ATOM 772 C CA . THR A 1 97 ? 18.524 -5.069 -13.812 1.00 89.62 9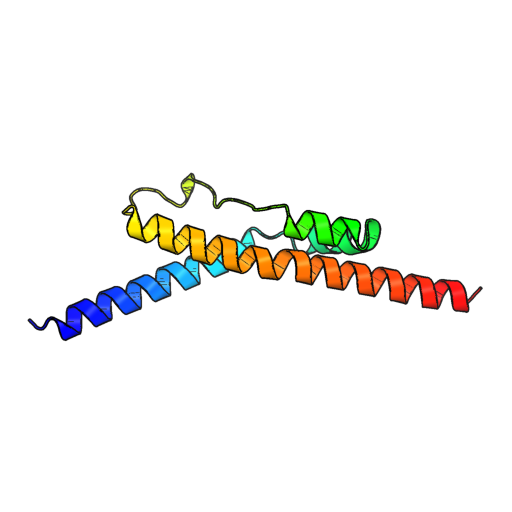7 THR A CA 1
ATOM 773 C C . THR A 1 97 ? 18.323 -5.591 -15.234 1.00 89.62 97 THR A C 1
ATOM 775 O O . THR A 1 97 ? 19.302 -5.965 -15.879 1.00 89.62 97 THR A O 1
ATOM 778 N N . LEU A 1 98 ? 17.098 -5.543 -15.770 1.00 90.06 98 LEU A N 1
ATOM 779 C CA . LEU A 1 98 ? 16.818 -5.886 -17.170 1.00 90.06 98 LEU A CA 1
ATOM 780 C C . LEU A 1 98 ? 17.553 -4.967 -18.151 1.00 90.06 98 LEU A C 1
ATOM 782 O O . LEU A 1 98 ? 18.145 -5.456 -19.111 1.00 90.06 98 LEU A O 1
ATOM 786 N N . GLY A 1 99 ? 17.557 -3.656 -17.898 1.00 87.19 99 GLY A N 1
ATOM 787 C CA . GLY A 1 99 ? 18.274 -2.687 -18.727 1.00 87.19 99 GLY A CA 1
ATOM 788 C C . GLY A 1 99 ? 19.780 -2.953 -18.780 1.00 87.19 99 GLY A C 1
ATOM 789 O O . GLY A 1 99 ? 20.368 -2.905 -19.857 1.00 87.19 99 GLY A O 1
ATOM 790 N N . ILE A 1 100 ? 20.393 -3.304 -17.644 1.00 89.81 100 ILE A N 1
ATOM 791 C CA . ILE A 1 100 ? 21.817 -3.666 -17.570 1.00 89.81 100 ILE A CA 1
ATOM 792 C C . ILE A 1 100 ? 22.101 -4.947 -18.359 1.00 89.81 100 ILE A C 1
ATOM 794 O O . ILE A 1 100 ? 23.060 -4.984 -19.123 1.00 89.81 100 ILE A O 1
ATOM 798 N N . ILE A 1 101 ? 21.282 -5.990 -18.199 1.00 89.56 101 ILE A N 1
ATOM 799 C CA . ILE A 1 101 ? 21.487 -7.269 -18.896 1.00 89.56 101 ILE A CA 1
ATOM 800 C C . ILE A 1 101 ? 21.379 -7.075 -20.410 1.00 89.56 101 ILE A C 1
ATOM 802 O O . ILE A 1 101 ? 22.270 -7.494 -21.142 1.00 89.56 101 ILE A O 1
ATOM 806 N N . ILE A 1 102 ? 20.320 -6.407 -20.876 1.00 88.56 102 ILE A N 1
ATOM 807 C CA . ILE A 1 102 ? 20.099 -6.168 -22.307 1.00 88.56 102 ILE A CA 1
ATOM 808 C C . ILE A 1 102 ? 21.205 -5.276 -22.877 1.00 88.56 102 ILE A C 1
ATOM 810 O O . ILE A 1 102 ? 21.758 -5.594 -23.923 1.00 88.56 102 ILE A O 1
ATOM 814 N N . GLY A 1 103 ? 21.566 -4.197 -22.178 1.00 82.56 103 GLY A N 1
ATOM 815 C CA . GLY A 1 103 ? 22.634 -3.296 -22.611 1.00 82.56 103 GLY A CA 1
ATOM 816 C C . GLY A 1 103 ? 24.028 -3.930 -22.606 1.00 82.56 103 GLY A C 1
ATOM 817 O O . GLY A 1 103 ? 24.877 -3.501 -23.371 1.00 82.56 103 GLY A O 1
ATOM 818 N N . CYS A 1 104 ? 24.270 -4.948 -21.775 1.00 72.50 104 CYS A N 1
ATOM 819 C CA . CYS A 1 104 ? 25.529 -5.700 -21.737 1.00 72.50 104 CYS A CA 1
ATOM 820 C C . CYS A 1 104 ? 25.603 -6.799 -22.818 1.00 72.50 104 CYS A C 1
ATOM 822 O O . CYS A 1 104 ? 26.691 -7.245 -23.169 1.00 72.50 104 CYS A O 1
ATOM 824 N N . MET A 1 105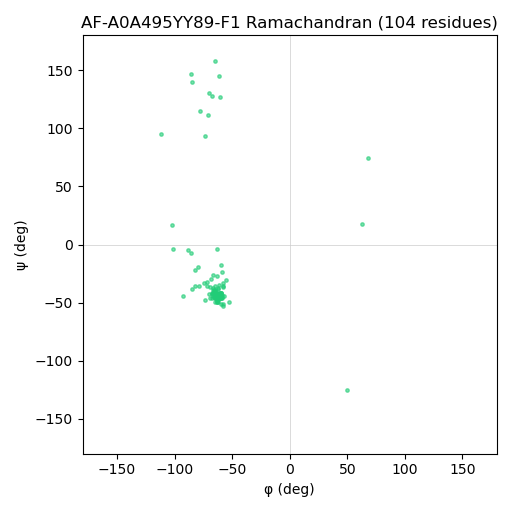 ? 24.460 -7.256 -23.344 1.00 72.62 105 MET A N 1
ATOM 825 C CA . MET A 1 105 ? 24.398 -8.255 -24.423 1.00 72.62 105 MET A CA 1
ATOM 826 C C . MET A 1 105 ? 24.494 -7.656 -25.839 1.00 72.62 105 MET A C 1
ATOM 828 O O . MET A 1 105 ? 24.568 -8.425 -26.798 1.00 72.62 105 MET A O 1
ATOM 832 N N . ILE A 1 106 ? 24.465 -6.326 -25.973 1.00 72.81 106 ILE A N 1
ATOM 833 C CA . ILE A 1 106 ? 24.561 -5.569 -27.236 1.00 72.81 106 ILE A CA 1
ATOM 834 C C . ILE A 1 106 ? 25.981 -5.031 -27.400 1.00 72.81 106 ILE A C 1
ATOM 836 O O . ILE A 1 106 ? 26.506 -5.131 -28.531 1.00 72.81 106 ILE A O 1
#